Protein AF-A0A535HD75-F1 (afdb_monomer_lite)

pLDDT: mean 74.73, std 13.93, range [42.88, 93.94]

Foldseek 3Di:
DDDDDDDDDPPPVVVVVVVVVVVVVVVVVVVVVVVCVVPDDPPDDPVPDDDPPHDDDFDWDQDPVRDTDTPVVQPPHDDDDDDDPDDD

Radius of gyration: 31.69 Å; chains: 1; bounding box: 77×42×78 Å

Structure (mmCIF, N/CA/C/O backbone):
data_AF-A0A535HD75-F1
#
_entry.id   AF-A0A535HD75-F1
#
loop_
_atom_site.group_PDB
_atom_site.id
_atom_site.type_symbol
_atom_site.label_atom_id
_atom_site.label_alt_id
_atom_site.label_comp_id
_atom_site.label_asym_id
_atom_site.label_entity_id
_atom_site.label_seq_id
_atom_site.pdbx_PDB_ins_code
_atom_site.Cartn_x
_atom_site.Cartn_y
_atom_site.Cartn_z
_atom_site.occupancy
_atom_site.B_iso_or_equiv
_atom_site.auth_seq_id
_atom_site.auth_comp_id
_atom_site.auth_asym_id
_atom_site.auth_atom_id
_atom_site.pdbx_PDB_model_num
ATOM 1 N N . MET A 1 1 ? 54.579 31.727 -55.584 1.00 42.88 1 MET A N 1
ATOM 2 C CA . MET A 1 1 ? 54.359 30.272 -55.422 1.00 42.88 1 MET A CA 1
ATOM 3 C C . MET A 1 1 ? 53.215 30.072 -54.434 1.00 42.88 1 MET A C 1
ATOM 5 O O . MET A 1 1 ? 53.389 30.492 -53.296 1.00 42.88 1 MET A O 1
ATOM 9 N N . PRO A 1 2 ? 52.043 29.542 -54.826 1.00 44.97 2 PRO A N 1
ATOM 10 C CA . PRO A 1 2 ? 50.969 29.273 -53.875 1.00 44.97 2 PRO A CA 1
ATOM 11 C C . PRO A 1 2 ? 51.199 27.923 -53.183 1.00 44.97 2 PRO A C 1
ATOM 13 O O . PRO A 1 2 ? 51.499 26.924 -53.833 1.00 44.97 2 PRO A O 1
ATOM 16 N N . GLN A 1 3 ? 51.076 27.918 -51.857 1.00 53.81 3 GLN A N 1
ATOM 17 C CA . GLN A 1 3 ? 51.114 26.719 -51.026 1.00 53.81 3 GLN A CA 1
ATOM 18 C C . GLN A 1 3 ? 49.712 26.103 -51.031 1.00 53.81 3 GLN A C 1
ATOM 20 O O . GLN A 1 3 ? 48.741 26.724 -50.603 1.00 53.81 3 GLN A O 1
ATOM 25 N N . ASN A 1 4 ? 49.598 24.903 -51.580 1.00 52.19 4 ASN A N 1
ATOM 26 C CA . ASN A 1 4 ? 48.387 24.101 -51.595 1.00 52.19 4 ASN A CA 1
ATOM 27 C C . ASN A 1 4 ? 48.189 23.440 -50.221 1.00 52.19 4 ASN A C 1
ATOM 29 O O . ASN A 1 4 ? 48.951 22.570 -49.812 1.00 52.19 4 ASN A O 1
ATOM 33 N N . SER A 1 5 ? 47.148 23.850 -49.497 1.00 57.84 5 SER A N 1
ATOM 34 C CA . SER A 1 5 ? 46.736 23.193 -48.255 1.00 57.84 5 SER A CA 1
ATOM 35 C C . SER A 1 5 ? 46.154 21.810 -48.555 1.00 57.84 5 SER A C 1
ATOM 37 O O . SER A 1 5 ? 45.062 21.680 -49.106 1.00 57.84 5 SER A O 1
ATOM 39 N N . SER A 1 6 ? 46.880 20.763 -48.173 1.00 53.31 6 SER A N 1
ATOM 40 C CA . SER A 1 6 ? 46.408 19.379 -48.194 1.00 53.31 6 SER A CA 1
ATOM 41 C C . SER A 1 6 ? 45.369 19.165 -47.092 1.00 53.31 6 SER A C 1
ATOM 43 O O . SER A 1 6 ? 45.718 18.937 -45.936 1.00 53.31 6 SER A O 1
ATOM 45 N N . ALA A 1 7 ? 44.082 19.232 -47.432 1.00 61.62 7 ALA A N 1
ATOM 46 C CA . ALA A 1 7 ? 43.029 18.749 -46.544 1.00 61.62 7 ALA A CA 1
ATOM 47 C C . ALA A 1 7 ? 43.055 17.206 -46.521 1.00 61.62 7 ALA A C 1
ATOM 49 O O . ALA A 1 7 ? 42.944 16.586 -47.584 1.00 61.62 7 ALA A O 1
ATOM 50 N N . PRO A 1 8 ? 43.183 16.547 -45.354 1.00 53.31 8 PRO A N 1
ATOM 51 C CA . PRO A 1 8 ? 43.083 15.098 -45.292 1.00 53.31 8 PRO A CA 1
ATOM 52 C C . PRO A 1 8 ? 41.616 14.702 -45.472 1.00 53.31 8 PRO A C 1
ATOM 54 O O . PRO A 1 8 ? 40.752 15.097 -44.696 1.00 53.31 8 PRO A O 1
ATOM 57 N N . ALA A 1 9 ? 41.320 13.924 -46.511 1.00 60.72 9 ALA A N 1
ATOM 58 C CA . ALA A 1 9 ? 39.987 13.388 -46.755 1.00 60.72 9 ALA A CA 1
ATOM 59 C C . ALA A 1 9 ? 39.721 12.159 -45.861 1.00 60.72 9 ALA A C 1
ATOM 61 O O . ALA A 1 9 ? 40.363 11.126 -46.066 1.00 60.72 9 ALA A O 1
ATOM 62 N N . PRO A 1 10 ? 38.733 12.163 -44.943 1.00 54.88 10 PRO A N 1
ATOM 63 C CA . PRO A 1 10 ? 38.322 10.945 -44.262 1.00 54.88 10 PRO A CA 1
ATOM 64 C C . PRO A 1 10 ? 37.151 10.319 -45.031 1.00 54.88 10 PRO A C 1
ATOM 66 O O . PRO A 1 10 ? 35.990 10.494 -44.675 1.00 54.88 10 PRO A O 1
ATOM 69 N N . ARG A 1 11 ? 37.421 9.595 -46.125 1.00 59.53 11 ARG A N 1
ATOM 70 C CA . ARG A 1 11 ? 36.349 9.021 -46.974 1.00 59.53 11 ARG A CA 1
ATOM 71 C C . ARG A 1 11 ? 36.054 7.526 -46.791 1.00 59.53 11 ARG A C 1
ATOM 73 O O . ARG A 1 11 ? 35.255 6.976 -47.539 1.00 59.53 11 ARG A O 1
ATOM 80 N N . ARG A 1 12 ? 36.603 6.855 -45.768 1.00 54.91 12 ARG A N 1
ATOM 81 C CA . ARG A 1 12 ? 36.245 5.445 -45.458 1.00 54.91 12 ARG A CA 1
ATOM 82 C C . ARG A 1 12 ? 36.027 5.092 -43.985 1.00 54.91 12 ARG A C 1
ATOM 84 O O . ARG A 1 12 ? 35.454 4.041 -43.708 1.00 54.91 12 ARG A O 1
ATOM 91 N N . ALA A 1 13 ? 36.417 5.951 -43.045 1.00 55.88 13 ALA A N 1
ATOM 92 C CA . ALA A 1 13 ? 36.206 5.711 -41.615 1.00 55.88 13 ALA A CA 1
ATOM 93 C C . ALA A 1 13 ? 34.748 5.951 -41.177 1.00 55.88 13 ALA A C 1
ATOM 95 O O . ALA A 1 13 ? 34.286 5.377 -40.196 1.00 55.88 13 ALA A O 1
ATOM 96 N N . THR A 1 14 ? 33.996 6.737 -41.945 1.00 63.22 14 THR A N 1
ATOM 97 C CA . THR A 1 14 ? 32.673 7.258 -41.584 1.00 63.22 14 THR A CA 1
ATOM 98 C C . THR A 1 14 ? 31.620 6.169 -41.415 1.00 63.22 14 THR A C 1
ATOM 100 O O . THR A 1 14 ? 30.845 6.222 -40.472 1.00 63.22 14 THR A O 1
ATOM 103 N N . ARG A 1 15 ? 31.603 5.131 -42.266 1.00 64.38 15 ARG A N 1
ATOM 104 C CA . ARG A 1 15 ? 30.564 4.088 -42.184 1.00 64.38 15 ARG A CA 1
ATOM 105 C C . ARG A 1 15 ? 30.731 3.205 -40.949 1.00 64.38 15 ARG A C 1
ATOM 107 O O . ARG A 1 15 ? 29.762 2.989 -40.239 1.00 64.38 15 ARG A O 1
ATOM 114 N N . ARG A 1 16 ? 31.947 2.725 -40.662 1.00 72.25 16 ARG A N 1
ATOM 115 C CA . ARG A 1 16 ? 32.226 1.942 -39.439 1.00 72.25 16 ARG A CA 1
ATOM 116 C C . ARG A 1 16 ? 32.034 2.783 -38.179 1.00 72.25 16 ARG A C 1
ATOM 118 O O . ARG A 1 16 ? 31.507 2.279 -37.198 1.00 72.25 16 ARG A O 1
ATOM 125 N N . TRP A 1 17 ? 32.393 4.062 -38.236 1.00 72.31 17 TRP A N 1
ATOM 126 C CA . TRP A 1 17 ? 32.176 4.988 -37.133 1.00 72.31 17 TRP A CA 1
ATOM 127 C C . TRP A 1 17 ? 30.685 5.242 -36.868 1.00 72.31 17 TRP A C 1
ATOM 129 O O . TRP A 1 17 ? 30.275 5.257 -35.715 1.00 72.31 17 TRP A O 1
ATOM 139 N N . LEU A 1 18 ? 29.852 5.305 -37.914 1.00 76.06 18 LEU A N 1
ATOM 140 C CA . LEU A 1 18 ? 28.391 5.368 -37.783 1.00 76.06 18 LEU A CA 1
ATOM 141 C C . LEU A 1 18 ? 27.800 4.108 -37.122 1.00 76.06 18 LEU A C 1
ATOM 143 O O . LEU A 1 18 ? 26.899 4.233 -36.299 1.00 76.06 18 LEU A O 1
ATOM 147 N N . TRP A 1 19 ? 28.324 2.910 -37.412 1.00 78.56 19 TRP A N 1
ATOM 148 C CA . TRP A 1 19 ? 27.900 1.676 -36.728 1.00 78.56 19 TRP A CA 1
ATOM 149 C C . TRP A 1 19 ? 28.283 1.668 -35.242 1.00 78.56 19 TRP A C 1
ATOM 151 O O . TRP A 1 19 ? 27.478 1.271 -34.404 1.00 78.56 19 TRP A O 1
ATOM 161 N N . ILE A 1 20 ? 29.485 2.146 -34.905 1.00 80.38 20 ILE A N 1
ATOM 162 C CA . ILE A 1 20 ? 29.947 2.242 -33.511 1.00 80.38 20 ILE A CA 1
ATOM 163 C C . ILE A 1 20 ? 29.135 3.293 -32.748 1.00 80.38 20 ILE A C 1
ATOM 165 O O . ILE A 1 20 ? 28.676 3.023 -31.642 1.00 80.38 20 ILE A O 1
ATOM 169 N N . ALA A 1 21 ? 28.908 4.462 -33.350 1.00 77.50 21 ALA A N 1
ATOM 170 C CA . ALA A 1 21 ? 28.089 5.519 -32.764 1.00 77.50 21 ALA A CA 1
ATOM 171 C C . ALA A 1 21 ? 26.641 5.053 -32.545 1.00 77.50 21 ALA A C 1
ATOM 173 O O . ALA A 1 21 ? 26.062 5.321 -31.496 1.00 77.50 21 ALA A O 1
ATOM 174 N N . SER A 1 22 ? 26.080 4.291 -33.490 1.00 82.94 22 SER A N 1
ATOM 175 C CA . SER A 1 22 ? 24.752 3.689 -33.351 1.00 82.94 22 SER A CA 1
ATOM 176 C C . SER A 1 22 ? 24.701 2.668 -32.210 1.00 82.94 22 SER A C 1
ATOM 178 O O . SER A 1 22 ? 23.805 2.742 -31.373 1.00 82.94 22 SER A O 1
ATOM 180 N N . GLY A 1 23 ? 25.687 1.771 -32.109 1.00 86.00 23 GLY A N 1
ATOM 181 C CA . GLY A 1 23 ? 25.762 0.801 -31.011 1.00 86.00 23 GLY A CA 1
ATOM 182 C C . GLY A 1 23 ? 25.927 1.462 -29.639 1.00 86.00 23 GLY A C 1
ATOM 183 O O . GLY A 1 23 ? 25.238 1.098 -28.687 1.00 86.00 23 GLY A O 1
ATOM 184 N N . ALA A 1 24 ? 26.786 2.480 -29.546 1.00 86.19 24 ALA A N 1
ATOM 185 C CA . ALA A 1 24 ? 26.975 3.258 -28.325 1.00 86.19 24 ALA A CA 1
ATOM 186 C C . ALA A 1 24 ? 25.694 4.004 -27.922 1.00 86.19 24 ALA A C 1
ATOM 188 O O . ALA A 1 24 ? 25.330 4.007 -26.749 1.00 86.19 24 ALA A O 1
ATOM 189 N N . PHE A 1 25 ? 24.970 4.573 -28.888 1.00 88.69 25 PHE A N 1
ATOM 190 C CA . PHE A 1 25 ? 23.694 5.236 -28.633 1.00 88.69 25 PHE A CA 1
ATOM 191 C C . PHE A 1 25 ? 22.645 4.265 -28.077 1.00 88.69 25 PHE A C 1
ATOM 193 O O . PHE A 1 25 ? 22.001 4.572 -27.077 1.00 88.69 25 PHE A O 1
ATOM 200 N N . VAL A 1 26 ? 22.522 3.065 -28.654 1.00 92.31 26 VAL A N 1
ATOM 201 C CA . VAL A 1 26 ? 21.604 2.031 -28.144 1.00 92.31 26 VAL A CA 1
ATOM 202 C C . VAL A 1 26 ? 21.965 1.635 -26.711 1.00 92.31 26 VAL A C 1
ATOM 204 O O . VAL A 1 26 ? 21.080 1.562 -25.860 1.00 92.31 26 VAL A O 1
ATOM 207 N N . LEU A 1 27 ? 23.251 1.446 -26.404 1.00 92.56 27 LEU A N 1
ATOM 208 C CA . LEU A 1 27 ? 23.703 1.138 -25.042 1.00 92.56 27 LEU A CA 1
ATOM 209 C C . LEU A 1 27 ? 23.379 2.259 -24.042 1.00 92.56 27 LEU A C 1
ATOM 211 O O . LEU A 1 27 ? 22.963 1.980 -22.915 1.00 92.56 27 LEU A O 1
ATOM 215 N N . ILE A 1 28 ? 23.521 3.523 -24.444 1.00 93.38 28 ILE A N 1
ATOM 216 C CA . ILE A 1 28 ? 23.166 4.676 -23.603 1.00 93.38 28 ILE A CA 1
ATOM 217 C C . ILE A 1 28 ? 21.655 4.707 -23.346 1.00 93.38 28 ILE A C 1
ATOM 219 O O . ILE A 1 28 ? 21.237 4.851 -22.201 1.00 93.38 28 ILE A O 1
ATOM 223 N N . VAL A 1 29 ? 20.829 4.502 -24.374 1.00 93.94 29 VAL A N 1
ATOM 224 C CA . VAL A 1 29 ? 19.363 4.488 -24.226 1.00 93.94 29 VAL A CA 1
ATOM 225 C C . VAL A 1 29 ? 18.905 3.342 -23.320 1.00 93.94 29 VAL A C 1
ATOM 227 O O . VAL A 1 29 ? 18.097 3.560 -22.420 1.00 93.94 29 VAL A O 1
ATOM 230 N N . VAL A 1 30 ? 19.448 2.135 -23.503 1.00 92.62 30 VAL A N 1
ATOM 231 C CA 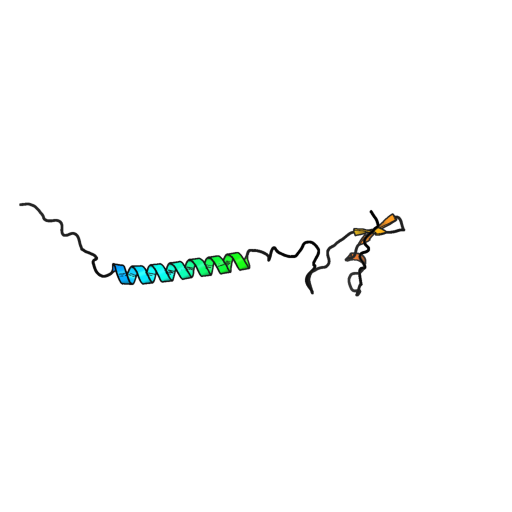. VAL A 1 30 ? 19.100 0.966 -22.677 1.00 92.62 30 VAL A CA 1
ATOM 232 C C . VAL A 1 30 ? 19.548 1.155 -21.227 1.00 92.62 30 VAL A C 1
ATOM 234 O O . VAL A 1 30 ? 18.784 0.862 -20.309 1.00 92.62 30 VAL A O 1
ATOM 237 N N . SER A 1 31 ? 20.758 1.672 -20.998 1.00 89.06 31 SER A N 1
ATOM 238 C CA . SER A 1 31 ? 21.258 1.916 -19.639 1.00 89.06 31 SER A CA 1
ATOM 239 C C . SER A 1 31 ? 20.465 3.009 -18.919 1.00 89.06 31 SER A C 1
ATOM 241 O O . SER A 1 31 ? 20.096 2.816 -17.760 1.00 89.06 31 SER A O 1
ATOM 243 N N . ALA A 1 32 ? 20.114 4.097 -19.611 1.00 88.69 32 ALA A N 1
ATOM 244 C CA . ALA A 1 32 ? 19.230 5.133 -19.085 1.00 88.69 32 ALA A CA 1
ATOM 245 C C . ALA A 1 32 ? 17.836 4.576 -18.760 1.00 88.69 32 ALA A C 1
ATOM 247 O O . ALA A 1 32 ? 17.311 4.839 -17.682 1.00 88.69 32 ALA A O 1
ATOM 248 N N . TYR A 1 33 ? 17.261 3.751 -19.640 1.00 88.12 33 TYR A N 1
ATOM 249 C CA . TYR A 1 33 ? 15.958 3.121 -19.415 1.00 88.12 33 TYR A CA 1
ATOM 250 C C . TYR A 1 33 ? 15.949 2.216 -18.176 1.00 88.12 33 TYR A C 1
ATOM 252 O O . TYR A 1 33 ? 15.058 2.326 -17.335 1.00 88.12 33 TYR A O 1
ATOM 260 N N . ILE A 1 34 ? 16.965 1.361 -18.018 1.00 87.31 34 ILE A N 1
ATOM 261 C CA . ILE A 1 34 ? 17.108 0.492 -16.838 1.00 87.31 34 ILE A CA 1
ATOM 262 C C . ILE A 1 34 ? 17.311 1.328 -15.574 1.00 87.31 34 ILE A C 1
ATOM 264 O O . ILE A 1 34 ? 16.759 0.999 -14.524 1.00 87.31 34 ILE A O 1
ATOM 268 N N . TRP A 1 35 ? 18.097 2.402 -15.657 1.00 87.75 35 TRP A N 1
ATOM 269 C CA . TRP A 1 35 ? 18.326 3.286 -14.522 1.00 87.75 35 TRP A CA 1
ATOM 270 C C . TRP A 1 35 ? 17.030 3.969 -14.077 1.00 87.75 35 TRP A C 1
ATOM 272 O O . TRP A 1 35 ? 16.704 3.893 -12.897 1.00 87.75 35 TRP A O 1
ATOM 282 N N . ILE A 1 36 ? 16.247 4.518 -15.015 1.00 82.56 36 ILE A N 1
ATOM 283 C CA . ILE A 1 36 ? 14.938 5.139 -14.749 1.00 82.56 36 ILE A CA 1
ATOM 284 C C . ILE A 1 36 ? 13.953 4.123 -14.166 1.00 82.56 36 ILE A C 1
ATOM 286 O O . ILE A 1 36 ? 13.283 4.434 -13.191 1.00 82.56 36 ILE A O 1
ATOM 290 N N . GLN A 1 37 ? 13.880 2.904 -14.703 1.00 76.19 37 GLN A N 1
ATOM 291 C CA . GLN A 1 37 ? 13.022 1.833 -14.169 1.00 76.19 37 GLN A CA 1
ATOM 292 C C . GLN A 1 37 ? 13.408 1.420 -12.739 1.00 76.19 37 GLN A C 1
ATOM 294 O O . GLN A 1 37 ? 12.551 1.024 -11.959 1.00 76.19 37 GLN A O 1
ATOM 299 N N . ARG A 1 38 ? 14.693 1.506 -12.373 1.00 71.00 38 ARG A N 1
ATOM 300 C CA . ARG A 1 38 ? 15.170 1.183 -11.017 1.00 71.00 38 ARG A CA 1
ATOM 301 C C . ARG A 1 38 ? 14.960 2.314 -10.016 1.00 71.00 38 ARG A C 1
ATOM 303 O O . ARG A 1 38 ? 14.795 2.036 -8.833 1.00 71.00 38 ARG A O 1
ATOM 310 N N . THR A 1 39 ? 15.017 3.567 -10.460 1.00 67.38 39 THR A N 1
ATOM 311 C CA . THR A 1 39 ? 14.822 4.747 -9.601 1.00 67.38 39 THR A CA 1
ATOM 312 C C . THR A 1 39 ? 13.386 5.245 -9.579 1.00 67.38 39 THR A C 1
ATOM 314 O O . THR A 1 39 ? 13.023 5.983 -8.666 1.00 67.38 39 THR A O 1
ATOM 317 N N . SER A 1 40 ? 12.557 4.826 -10.532 1.00 55.91 40 SER A N 1
ATOM 318 C CA . SER A 1 40 ? 11.118 5.053 -10.505 1.00 55.91 40 SER A CA 1
ATOM 319 C C . SER A 1 40 ? 10.483 3.982 -9.617 1.00 55.91 40 SER A C 1
ATOM 321 O O . SER A 1 40 ? 10.425 2.823 -10.032 1.00 55.91 40 SER A O 1
ATOM 323 N N . PRO A 1 41 ? 10.007 4.306 -8.398 1.00 54.59 41 PRO A N 1
ATOM 324 C CA . PRO A 1 41 ? 9.128 3.391 -7.682 1.00 54.59 41 PRO A CA 1
ATOM 325 C C . PRO A 1 41 ? 7.949 3.066 -8.601 1.00 54.59 41 PRO A C 1
ATOM 327 O O . PRO A 1 41 ? 7.426 3.966 -9.258 1.00 54.59 41 PRO A O 1
ATOM 330 N N . ALA A 1 42 ? 7.575 1.789 -8.695 1.00 54.97 42 ALA A N 1
ATOM 331 C CA . ALA A 1 42 ? 6.493 1.318 -9.552 1.00 54.97 42 ALA A CA 1
ATOM 332 C C . ALA A 1 42 ? 5.195 2.082 -9.240 1.00 54.97 42 ALA A C 1
ATOM 334 O O . ALA A 1 42 ? 4.445 1.739 -8.329 1.00 54.97 42 ALA A O 1
ATOM 335 N N . ALA A 1 43 ? 4.945 3.156 -9.982 1.00 57.72 43 ALA A N 1
ATOM 336 C CA . ALA A 1 43 ? 3.814 4.042 -9.778 1.00 57.72 43 ALA A CA 1
ATOM 337 C C . ALA A 1 43 ? 2.654 3.576 -10.652 1.00 57.72 43 ALA A C 1
ATOM 339 O O . ALA A 1 43 ? 2.286 4.242 -11.611 1.00 57.72 43 ALA A O 1
ATOM 340 N N . THR A 1 44 ? 2.097 2.406 -10.346 1.00 49.62 44 THR A N 1
ATOM 341 C CA . THR A 1 44 ? 0.705 2.066 -10.681 1.00 49.62 44 THR A CA 1
ATOM 342 C C . THR A 1 44 ? 0.235 0.950 -9.747 1.00 49.62 44 THR A C 1
ATOM 344 O O . THR A 1 44 ? -0.025 -0.174 -10.163 1.00 49.62 44 THR A O 1
ATOM 347 N N . THR A 1 45 ? 0.137 1.236 -8.451 1.00 52.31 45 THR A N 1
ATOM 348 C CA . THR A 1 45 ? -0.867 0.549 -7.637 1.00 52.31 45 THR A CA 1
ATOM 349 C C . THR A 1 45 ? -2.184 1.267 -7.892 1.00 52.31 45 THR A C 1
ATOM 351 O O . THR A 1 45 ? -2.288 2.476 -7.684 1.00 52.31 45 THR A O 1
ATOM 354 N N . SER A 1 46 ? -3.191 0.549 -8.394 1.00 51.38 46 SER A N 1
ATOM 355 C CA . SER A 1 46 ? -4.576 1.015 -8.328 1.00 51.38 46 SER A CA 1
ATOM 356 C C . SER A 1 46 ? -4.821 1.523 -6.910 1.00 51.38 46 SER A C 1
ATOM 358 O O . SER A 1 46 ? -4.560 0.789 -5.954 1.00 51.38 46 SER A O 1
ATOM 360 N N . ALA A 1 47 ? -5.216 2.790 -6.769 1.00 54.41 47 ALA A N 1
ATOM 361 C CA . ALA A 1 47 ? -5.399 3.425 -5.471 1.00 54.41 47 ALA A CA 1
ATOM 362 C C . ALA A 1 47 ? -6.277 2.526 -4.582 1.00 54.41 47 ALA A C 1
ATOM 364 O O . ALA A 1 47 ? -7.449 2.320 -4.879 1.00 54.41 47 ALA A O 1
ATOM 365 N N . GLY A 1 48 ? -5.677 1.930 -3.545 1.00 60.59 48 GLY A N 1
ATOM 366 C CA . GLY A 1 48 ? -6.355 1.013 -2.622 1.00 60.59 48 GLY A CA 1
ATOM 367 C C . GLY A 1 48 ? -5.874 -0.443 -2.625 1.00 60.59 48 GLY A C 1
ATOM 368 O O . GLY A 1 48 ? -6.270 -1.185 -1.731 1.00 60.59 48 GLY A O 1
ATOM 369 N N . VAL A 1 49 ? -5.001 -0.868 -3.548 1.00 67.19 49 VAL A N 1
ATOM 370 C CA . VAL A 1 49 ? -4.437 -2.233 -3.527 1.00 67.19 49 VAL A CA 1
ATOM 371 C C . VAL A 1 49 ? -3.088 -2.241 -2.807 1.00 67.19 49 VAL A C 1
ATOM 373 O O . VAL A 1 49 ? -2.109 -1.663 -3.280 1.00 67.19 49 VAL A O 1
ATOM 376 N N . ILE A 1 50 ? -3.039 -2.911 -1.657 1.00 73.75 50 ILE A N 1
ATOM 377 C CA . ILE A 1 50 ? -1.806 -3.179 -0.910 1.00 73.75 50 ILE A CA 1
ATOM 378 C C . ILE A 1 50 ? -1.237 -4.503 -1.431 1.00 73.75 50 ILE A C 1
ATOM 380 O O . ILE A 1 50 ? -1.942 -5.508 -1.446 1.00 73.75 50 ILE A O 1
ATOM 384 N N . ALA A 1 51 ? 0.017 -4.499 -1.883 1.00 78.44 51 ALA A N 1
ATOM 385 C CA . ALA A 1 51 ? 0.685 -5.710 -2.355 1.00 78.44 51 ALA A CA 1
ATOM 386 C C . ALA A 1 51 ? 0.972 -6.692 -1.204 1.00 78.44 51 ALA A C 1
ATOM 388 O O . ALA A 1 51 ? 1.212 -6.274 -0.067 1.00 78.44 51 ALA A O 1
ATOM 389 N N . ASP A 1 52 ? 1.021 -7.991 -1.508 1.00 78.56 52 ASP A N 1
ATOM 390 C CA . ASP A 1 52 ? 1.398 -9.014 -0.530 1.00 78.56 52 ASP A CA 1
ATOM 391 C C . ASP A 1 52 ? 2.796 -8.743 0.046 1.00 78.56 52 ASP A C 1
ATOM 393 O O . ASP A 1 52 ? 3.756 -8.478 -0.679 1.00 78.56 52 ASP A O 1
ATOM 397 N N . GLY A 1 53 ? 2.912 -8.798 1.375 1.00 80.38 53 GLY A N 1
ATOM 398 C CA . GLY A 1 53 ? 4.157 -8.511 2.097 1.00 80.38 53 GLY A CA 1
ATOM 399 C C . GLY A 1 53 ? 4.486 -7.022 2.264 1.00 80.38 53 GLY A C 1
ATOM 400 O O . GLY A 1 53 ? 5.470 -6.701 2.932 1.00 80.38 53 GLY A O 1
ATOM 401 N N . ALA A 1 54 ? 3.680 -6.108 1.713 1.00 79.75 54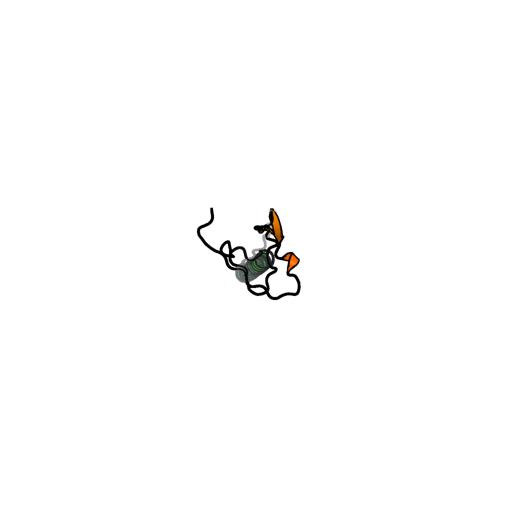 ALA A N 1
ATOM 402 C CA . ALA A 1 54 ? 3.837 -4.682 1.970 1.00 79.75 54 ALA A CA 1
ATOM 403 C C . ALA A 1 54 ? 3.479 -4.331 3.423 1.00 79.75 54 ALA A C 1
ATOM 405 O O . ALA A 1 54 ? 2.657 -4.984 4.071 1.00 79.75 54 ALA A O 1
ATOM 406 N N . ALA A 1 55 ? 4.095 -3.265 3.935 1.00 80.81 55 ALA A N 1
ATOM 407 C CA . ALA A 1 55 ? 3.749 -2.736 5.245 1.00 80.81 55 ALA A CA 1
ATOM 408 C C . ALA A 1 55 ? 2.283 -2.278 5.261 1.00 80.81 55 ALA A C 1
ATOM 410 O O . ALA A 1 55 ? 1.823 -1.580 4.355 1.00 80.81 55 ALA A O 1
ATOM 411 N N . VAL A 1 56 ? 1.558 -2.661 6.311 1.00 80.19 56 VAL A N 1
ATOM 412 C CA . VAL A 1 56 ? 0.168 -2.244 6.507 1.00 80.19 56 VAL A CA 1
ATOM 413 C C . VAL A 1 56 ? 0.131 -0.731 6.773 1.00 80.19 56 VAL A C 1
ATOM 415 O O . VAL A 1 56 ? 0.879 -0.257 7.633 1.00 80.19 56 VAL A O 1
ATOM 418 N N . PRO A 1 57 ? -0.728 0.043 6.083 1.00 76.38 57 PRO A N 1
ATOM 419 C CA . PRO A 1 57 ? -0.888 1.466 6.345 1.00 76.38 57 PRO A CA 1
ATOM 420 C C . PRO A 1 57 ? -1.314 1.737 7.789 1.00 76.38 57 PRO A C 1
ATOM 422 O O . PRO A 1 57 ? -2.210 1.084 8.327 1.00 76.38 57 PRO A O 1
ATOM 425 N N . ALA A 1 58 ? -0.708 2.749 8.408 1.00 74.94 58 ALA A N 1
ATOM 426 C CA . ALA A 1 58 ? -1.089 3.220 9.734 1.00 74.94 58 ALA A CA 1
ATOM 427 C C . ALA A 1 58 ? -2.388 4.042 9.654 1.00 74.94 58 ALA A C 1
ATOM 429 O O . ALA A 1 58 ? -2.377 5.265 9.768 1.00 74.94 58 ALA A O 1
ATOM 430 N N . ILE A 1 59 ? -3.513 3.370 9.408 1.00 73.94 59 ILE A N 1
ATOM 431 C CA . ILE A 1 59 ? -4.841 3.989 9.394 1.00 73.94 59 ILE A CA 1
ATOM 432 C C . ILE A 1 59 ? -5.381 3.975 10.824 1.00 73.94 59 ILE A C 1
ATOM 434 O O . ILE A 1 59 ? -5.444 2.920 11.460 1.00 73.94 59 ILE A O 1
ATOM 438 N N . ALA A 1 60 ? -5.762 5.152 11.319 1.00 81.88 60 ALA A N 1
ATOM 439 C CA . ALA A 1 60 ? -6.499 5.304 12.563 1.00 81.88 60 ALA A CA 1
ATOM 440 C C . ALA A 1 60 ? -7.984 5.506 12.241 1.00 81.88 60 ALA A C 1
ATOM 442 O O . ALA A 1 60 ? -8.334 6.422 11.497 1.00 81.88 60 ALA A O 1
ATOM 443 N N . GLN A 1 61 ? -8.848 4.651 12.784 1.00 84.56 61 GLN A N 1
ATOM 444 C CA . GLN A 1 61 ? -10.297 4.745 12.628 1.00 84.56 61 GLN A CA 1
ATOM 445 C C . GLN A 1 61 ? -10.969 5.057 13.968 1.00 84.56 61 GLN A C 1
ATOM 447 O O . GLN A 1 61 ? -10.467 4.645 15.017 1.00 84.56 61 GLN A O 1
ATOM 452 N N . PRO A 1 62 ? -12.093 5.788 13.968 1.00 85.69 62 PRO A N 1
ATOM 453 C CA . PRO A 1 62 ? -12.855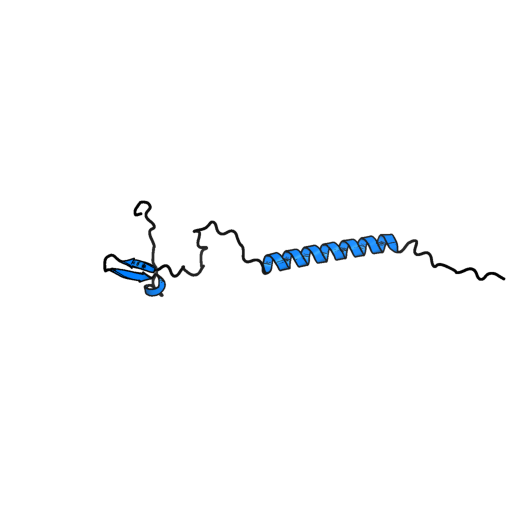 6.009 15.185 1.00 85.69 62 PRO A CA 1
ATOM 454 C C . PRO A 1 62 ? -13.406 4.679 15.709 1.00 85.69 62 PRO A C 1
ATOM 456 O O . PRO A 1 62 ? -14.011 3.900 14.975 1.00 85.69 62 PRO A O 1
ATOM 459 N N . SER A 1 63 ? -13.192 4.423 16.994 1.00 84.62 63 SER A N 1
ATOM 460 C CA . SER A 1 63 ? -13.833 3.335 17.724 1.00 84.62 63 SER A CA 1
ATOM 461 C C . SER A 1 63 ? -15.195 3.785 18.248 1.00 84.62 63 SER A C 1
ATOM 463 O O . SER A 1 63 ? -15.398 4.957 18.573 1.00 84.62 63 SER A O 1
ATOM 465 N N . THR A 1 64 ? -16.103 2.833 18.456 1.00 85.50 64 THR A N 1
ATOM 466 C CA . THR A 1 64 ? -17.389 3.050 19.144 1.00 85.50 64 THR A CA 1
ATOM 467 C C . THR A 1 64 ? -17.229 3.549 20.583 1.00 85.50 64 THR A C 1
ATOM 469 O O . THR A 1 64 ? -18.166 4.088 21.161 1.00 85.50 64 THR A O 1
ATOM 472 N N . THR A 1 65 ? -16.033 3.415 21.159 1.00 85.00 65 THR A N 1
ATOM 473 C CA . THR A 1 65 ? -15.670 3.928 22.488 1.00 85.00 65 THR A CA 1
ATOM 474 C C . THR A 1 65 ? -15.138 5.367 22.474 1.00 85.00 65 THR A C 1
ATOM 476 O O . THR A 1 65 ? -14.682 5.860 23.504 1.00 85.00 65 THR A O 1
ATOM 479 N N . GLY A 1 66 ? -15.146 6.046 21.320 1.00 81.44 66 GLY A N 1
ATOM 480 C CA . GLY A 1 66 ? -14.663 7.425 21.166 1.00 81.44 66 GLY A CA 1
ATOM 481 C C . GLY A 1 66 ? -13.138 7.571 21.117 1.00 81.44 66 GLY A C 1
ATOM 482 O O . GLY A 1 66 ? -12.628 8.680 20.995 1.00 81.44 66 GLY A O 1
ATOM 483 N N . GLN A 1 67 ? -12.398 6.464 21.197 1.00 85.06 67 GLN A N 1
ATOM 484 C CA . GLN A 1 67 ? -10.945 6.438 21.024 1.00 85.06 67 GLN A CA 1
ATOM 485 C C . GLN A 1 67 ? -10.574 6.169 19.562 1.00 85.06 67 GLN A C 1
ATOM 487 O O . GLN A 1 67 ? -11.338 5.552 18.822 1.00 85.06 67 GLN A O 1
ATOM 492 N N . ALA A 1 68 ? -9.382 6.589 19.144 1.00 86.38 68 ALA A N 1
ATOM 493 C CA . ALA A 1 68 ? -8.837 6.198 17.848 1.00 86.38 68 ALA A CA 1
ATOM 494 C C . ALA A 1 68 ? -8.252 4.777 17.932 1.00 86.38 68 ALA A C 1
ATOM 496 O O . ALA A 1 68 ? -7.386 4.502 18.766 1.00 86.38 68 ALA A O 1
ATOM 497 N N . LEU A 1 69 ? -8.717 3.880 17.064 1.00 86.69 69 LEU A N 1
ATOM 498 C CA . LEU A 1 69 ? -8.179 2.535 16.889 1.00 86.69 69 LEU A CA 1
ATOM 499 C C . LEU A 1 69 ? -7.188 2.543 15.725 1.00 86.69 69 LEU A C 1
ATOM 501 O O . LEU A 1 69 ? -7.534 2.966 14.626 1.00 86.69 69 LEU A O 1
ATOM 505 N N . SER A 1 70 ? -5.970 2.056 15.947 1.00 87.62 70 SER A N 1
ATOM 506 C CA . SER A 1 70 ? -4.940 1.961 14.906 1.00 87.62 70 SER A CA 1
ATOM 507 C C . SER A 1 70 ? -4.507 0.518 14.699 1.00 87.62 70 SER A C 1
ATOM 509 O O . SER A 1 70 ? -4.334 -0.233 15.659 1.00 87.62 70 SER A O 1
ATOM 511 N N . LEU A 1 71 ? -4.241 0.143 13.446 1.00 86.44 71 LEU A N 1
ATOM 512 C CA . LEU A 1 71 ? -3.714 -1.182 13.100 1.00 86.44 71 LEU A CA 1
ATOM 513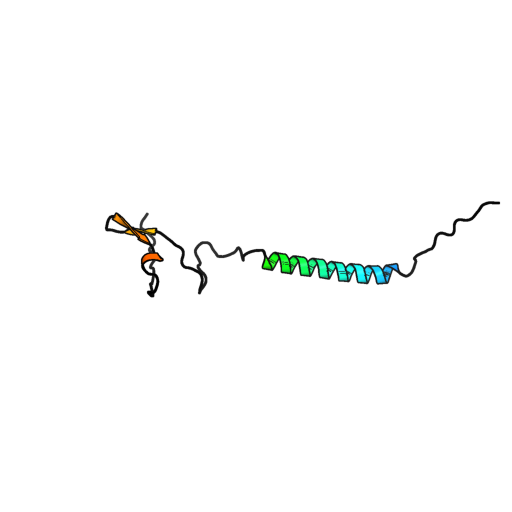 C C . LEU A 1 71 ? -2.377 -1.490 13.795 1.00 86.44 71 LEU A C 1
ATOM 515 O O . LEU A 1 71 ? -2.096 -2.649 14.097 1.00 86.44 71 LEU A O 1
ATOM 519 N N . GLY A 1 72 ? -1.594 -0.462 14.143 1.00 84.75 72 GLY A N 1
ATOM 520 C CA . GLY A 1 72 ? -0.346 -0.623 14.896 1.00 84.75 72 GLY A CA 1
ATOM 521 C C . GLY A 1 72 ? -0.537 -1.258 16.280 1.00 84.75 72 GLY A C 1
ATOM 522 O O . GLY A 1 72 ? 0.358 -1.951 16.766 1.00 84.75 72 GLY A O 1
ATOM 523 N N . GLN A 1 73 ? -1.718 -1.112 16.890 1.00 85.25 73 GLN A N 1
ATOM 524 C CA . GLN A 1 73 ? -2.047 -1.730 18.183 1.00 85.25 73 GLN A CA 1
ATOM 525 C C . GLN A 1 73 ? -2.150 -3.261 18.101 1.00 85.25 73 GLN A C 1
ATOM 527 O O . GLN A 1 73 ? -2.118 -3.939 19.128 1.00 85.25 73 GLN A O 1
ATOM 532 N N . PHE A 1 74 ? -2.234 -3.821 16.892 1.00 86.69 74 PHE A N 1
ATOM 533 C CA . PHE A 1 74 ? -2.287 -5.262 16.652 1.00 86.69 74 PHE A CA 1
ATOM 534 C C . PHE A 1 74 ? -0.960 -5.847 16.150 1.00 86.69 74 PHE A C 1
ATOM 536 O O . PHE A 1 74 ? -0.930 -6.978 15.662 1.00 86.69 74 PHE A O 1
ATOM 543 N N . THR A 1 75 ? 0.147 -5.111 16.281 1.00 86.50 75 THR A N 1
ATOM 544 C CA . THR A 1 75 ? 1.481 -5.600 15.902 1.00 86.50 75 THR A CA 1
ATOM 545 C C . THR A 1 75 ? 1.779 -6.949 16.568 1.00 86.50 75 THR A C 1
ATOM 547 O O . THR A 1 75 ? 1.559 -7.133 17.764 1.00 86.50 75 THR A O 1
ATOM 550 N N . GLY A 1 76 ? 2.262 -7.913 15.781 1.00 87.81 76 GLY A N 1
ATOM 551 C CA . GLY A 1 76 ? 2.541 -9.278 16.243 1.00 87.81 76 GLY A CA 1
ATOM 552 C C . GLY A 1 76 ? 1.331 -10.222 16.243 1.00 87.81 76 GLY A C 1
ATOM 553 O O . GLY A 1 76 ? 1.481 -11.392 16.594 1.00 87.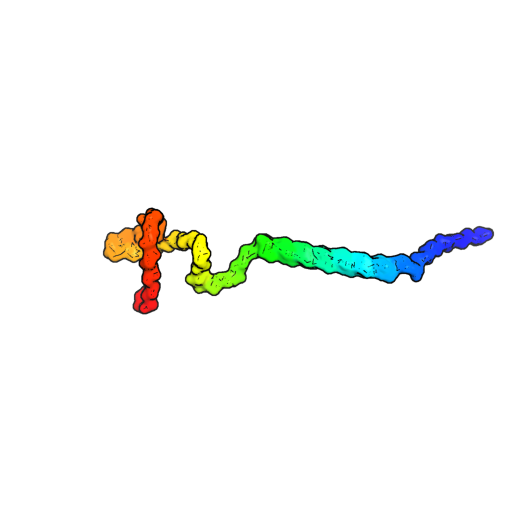81 76 GLY A O 1
ATOM 554 N N . LYS A 1 77 ? 0.145 -9.762 15.824 1.00 87.19 77 LYS A N 1
ATOM 555 C CA . LYS A 1 77 ? -1.057 -10.593 15.655 1.00 87.19 77 LYS A CA 1
ATOM 556 C C . LYS A 1 77 ? -1.463 -10.669 14.182 1.00 87.19 77 LYS A C 1
ATOM 558 O O . LYS A 1 77 ? -1.258 -9.730 13.420 1.00 87.19 77 LYS A O 1
ATOM 563 N N . LYS A 1 78 ? -2.071 -11.792 13.783 1.00 89.12 78 LYS A N 1
ATOM 564 C CA . LYS A 1 78 ? -2.745 -11.906 12.480 1.00 89.12 78 LYS A CA 1
ATOM 565 C C . LYS A 1 78 ? -4.123 -11.257 12.586 1.00 89.12 78 LYS A C 1
ATOM 567 O O . LYS A 1 78 ? -4.889 -11.612 13.478 1.00 89.12 78 LYS A O 1
ATOM 572 N N . VAL A 1 79 ? -4.419 -10.321 11.690 1.00 87.25 79 VAL A N 1
ATOM 573 C CA . VAL A 1 79 ? -5.655 -9.527 11.699 1.00 87.25 79 VAL A CA 1
ATOM 574 C C . VAL A 1 79 ? -6.295 -9.575 10.319 1.00 87.25 79 VAL A C 1
ATOM 576 O O . VAL A 1 79 ? -5.597 -9.506 9.312 1.00 87.25 79 VAL A O 1
ATOM 579 N N . VAL A 1 80 ? -7.622 -9.679 10.288 1.00 88.12 80 VAL A N 1
ATOM 580 C CA . VAL A 1 80 ? -8.438 -9.543 9.077 1.00 88.12 80 VAL A CA 1
ATOM 581 C C . VAL A 1 80 ? -9.235 -8.249 9.207 1.00 88.12 80 VAL A C 1
ATOM 583 O O . VAL A 1 80 ? -9.889 -8.037 10.228 1.00 88.12 80 VAL A O 1
ATOM 586 N N . VAL A 1 81 ? -9.159 -7.381 8.199 1.00 86.06 81 VAL A N 1
ATOM 587 C CA . VAL A 1 81 ? -9.869 -6.095 8.163 1.00 86.06 81 VAL A CA 1
ATOM 588 C C . VAL A 1 81 ? -10.997 -6.192 7.144 1.00 86.06 81 VAL A C 1
ATOM 590 O O . VAL A 1 81 ? -10.753 -6.535 5.989 1.00 86.06 81 VAL A O 1
ATOM 593 N N . TYR A 1 82 ? -12.222 -5.893 7.574 1.00 86.19 82 TYR A N 1
ATOM 594 C CA . TYR A 1 82 ? -13.402 -5.862 6.712 1.00 86.19 82 TYR A CA 1
ATOM 595 C C . TYR A 1 82 ? -13.762 -4.415 6.383 1.00 86.19 82 TYR A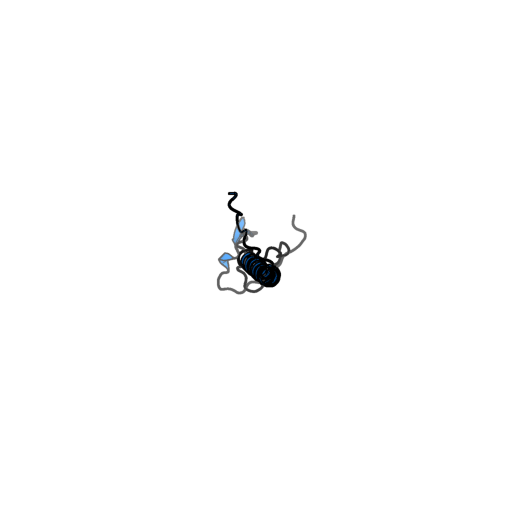 C 1
ATOM 597 O O . TYR A 1 82 ? -13.955 -3.606 7.290 1.00 86.19 82 TYR A O 1
ATOM 605 N N . PHE A 1 83 ? -13.865 -4.103 5.093 1.00 84.12 83 PHE A N 1
ATOM 606 C CA . PHE A 1 83 ? -14.334 -2.809 4.607 1.00 84.12 83 PHE A CA 1
ATOM 607 C C . PHE A 1 83 ? -15.799 -2.937 4.200 1.00 84.12 83 PHE A C 1
ATOM 609 O O . PHE A 1 83 ? -16.141 -3.795 3.388 1.00 84.12 83 PHE A O 1
ATOM 616 N N . TYR A 1 84 ? -16.652 -2.093 4.775 1.00 83.06 84 TYR A N 1
ATOM 617 C CA . TYR A 1 84 ? -18.076 -2.040 4.458 1.00 83.06 84 TYR A CA 1
ATOM 618 C C . TYR A 1 84 ? -18.376 -0.767 3.670 1.00 83.06 84 TYR A C 1
ATOM 620 O O . TYR A 1 84 ? -17.938 0.320 4.045 1.00 83.06 84 TYR A O 1
ATOM 628 N N . GLU A 1 85 ? -19.134 -0.904 2.588 1.00 78.62 85 GLU A N 1
ATOM 629 C CA . GLU A 1 85 ? -19.695 0.221 1.845 1.00 78.62 85 GLU A CA 1
ATOM 630 C C . GLU A 1 85 ? -21.034 0.618 2.490 1.00 78.62 85 GLU A C 1
ATOM 632 O O . GLU A 1 85 ? -21.858 -0.252 2.768 1.00 78.62 85 GLU A O 1
ATOM 637 N N . GLY A 1 86 ? -21.256 1.913 2.753 1.00 67.56 86 GLY A N 1
ATOM 638 C CA . GLY A 1 86 ? -22.575 2.419 3.171 1.00 67.56 86 GLY A CA 1
ATOM 639 C C . GLY A 1 86 ? -22.653 3.201 4.486 1.00 67.56 86 GLY A C 1
ATOM 640 O O . GLY A 1 86 ? -23.751 3.582 4.877 1.00 67.56 86 GLY A O 1
ATOM 641 N N . ALA A 1 87 ? -21.534 3.478 5.159 1.00 60.22 87 ALA A N 1
ATOM 642 C CA . ALA A 1 87 ? -21.498 4.387 6.309 1.00 60.22 87 ALA A CA 1
ATOM 643 C C . ALA A 1 87 ? -20.691 5.646 5.957 1.00 60.22 87 ALA A C 1
ATOM 645 O O . ALA A 1 87 ? -19.493 5.726 6.234 1.00 60.22 87 ALA A O 1
ATOM 646 N N . GLY A 1 88 ? -21.357 6.585 5.283 1.00 53.66 88 GLY A N 1
ATOM 647 C CA . GLY A 1 88 ? -20.941 7.981 5.143 1.00 53.66 88 GLY A CA 1
ATOM 648 C C . GLY A 1 88 ? -21.901 8.866 5.917 1.00 53.66 88 GLY A C 1
ATOM 649 O O . GLY A 1 88 ? -23.121 8.629 5.772 1.00 53.66 88 GLY A O 1
#

Sequence (88 aa):
MPQNSSAPAPRRATRRWLWIASGAFVLIVVSAYIWIQRTSPAATTSAGVIADGAAVPAIAQPSTTGQALSLGQFTGKKVVVYFYEGAG

Secondary structure (DSSP, 8-state):
------PPP--SHHHHHHHHHHHHHHHHHHHHHHHHHHHS------TT-PPTTPPPP--EEE-TTSSEEEGGGGTTS-------S---